Protein AF-A8XU77-F1 (afdb_monomer)

Organism: Caenorhabditis briggsae (NCBI:txid6238)

pLDDT: mean 86.79, std 12.97, range [40.16, 97.75]

Structure (mmCIF, N/CA/C/O backbone):
data_AF-A8XU77-F1
#
_entry.id   AF-A8XU77-F1
#
loop_
_atom_site.group_PDB
_atom_site.id
_atom_site.type_symbol
_atom_site.label_atom_id
_atom_site.label_alt_id
_atom_site.label_comp_id
_atom_site.label_asym_id
_atom_site.label_entity_id
_atom_site.label_seq_id
_atom_site.pdbx_PDB_ins_code
_atom_site.Cartn_x
_atom_site.Cartn_y
_atom_site.Cartn_z
_atom_site.occupancy
_atom_site.B_iso_or_equiv
_atom_site.auth_seq_id
_atom_site.auth_comp_id
_atom_site.auth_asym_id
_atom_site.auth_atom_id
_atom_site.pdbx_PDB_model_num
ATOM 1 N N . MET A 1 1 ? 21.350 -11.227 -41.886 1.00 40.16 1 MET A N 1
ATOM 2 C CA . MET A 1 1 ? 21.203 -11.474 -40.436 1.00 40.16 1 MET A CA 1
ATOM 3 C C . MET A 1 1 ? 21.716 -10.245 -39.719 1.00 40.16 1 MET A C 1
ATOM 5 O O . MET A 1 1 ? 22.877 -9.911 -39.901 1.00 40.16 1 MET A O 1
ATOM 9 N N . VAL A 1 2 ? 20.850 -9.520 -39.012 1.00 45.78 2 VAL A N 1
ATOM 10 C CA . VAL A 1 2 ? 21.276 -8.387 -38.182 1.00 45.78 2 VAL A CA 1
ATOM 11 C C . VAL A 1 2 ? 21.793 -8.976 -36.875 1.00 45.78 2 VAL A C 1
ATOM 13 O O . VAL A 1 2 ? 21.021 -9.565 -36.123 1.00 45.78 2 VAL A O 1
ATOM 16 N N . SER A 1 3 ? 23.098 -8.880 -36.642 1.00 54.22 3 SER A N 1
ATOM 17 C CA . SER A 1 3 ? 23.707 -9.269 -35.372 1.00 54.22 3 SER A CA 1
ATOM 18 C C . SER A 1 3 ? 23.284 -8.258 -34.310 1.00 54.22 3 SER A C 1
ATOM 20 O O . SER A 1 3 ? 23.737 -7.115 -34.318 1.00 54.22 3 SER A O 1
ATOM 22 N N . ILE A 1 4 ? 22.367 -8.661 -33.434 1.00 60.72 4 ILE A N 1
ATOM 23 C CA . ILE A 1 4 ? 21.954 -7.858 -32.283 1.00 60.72 4 ILE A CA 1
ATOM 24 C C . ILE A 1 4 ? 23.121 -7.878 -31.281 1.00 60.72 4 ILE A C 1
ATOM 26 O O . ILE A 1 4 ? 23.632 -8.961 -30.985 1.00 60.72 4 ILE A O 1
ATOM 30 N N . PRO A 1 5 ? 23.587 -6.725 -30.774 1.00 60.44 5 PRO A N 1
ATOM 31 C CA . PRO A 1 5 ? 24.683 -6.693 -29.814 1.00 60.44 5 PRO A CA 1
ATOM 32 C C . PRO A 1 5 ? 24.249 -7.376 -28.507 1.00 60.44 5 PRO A C 1
ATOM 34 O O . PRO A 1 5 ? 23.397 -6.856 -27.786 1.00 60.44 5 PRO A O 1
ATOM 37 N N . SER A 1 6 ? 24.851 -8.533 -28.203 1.00 66.25 6 SER A N 1
ATOM 38 C CA . SER A 1 6 ? 24.484 -9.403 -27.069 1.00 66.25 6 SER A CA 1
ATOM 39 C C . SER A 1 6 ? 24.465 -8.668 -25.727 1.00 66.25 6 SER A C 1
ATOM 41 O O . SER A 1 6 ? 23.566 -8.863 -24.915 1.00 66.25 6 SER A O 1
ATOM 43 N N . HIS A 1 7 ? 25.403 -7.739 -25.540 1.00 64.44 7 HIS A N 1
ATOM 44 C CA . HIS A 1 7 ? 25.571 -6.992 -24.297 1.00 64.44 7 HIS A CA 1
ATOM 45 C C . HIS A 1 7 ? 24.411 -6.020 -24.001 1.00 64.44 7 HIS A C 1
ATOM 47 O O . HIS A 1 7 ? 24.098 -5.759 -22.839 1.00 64.44 7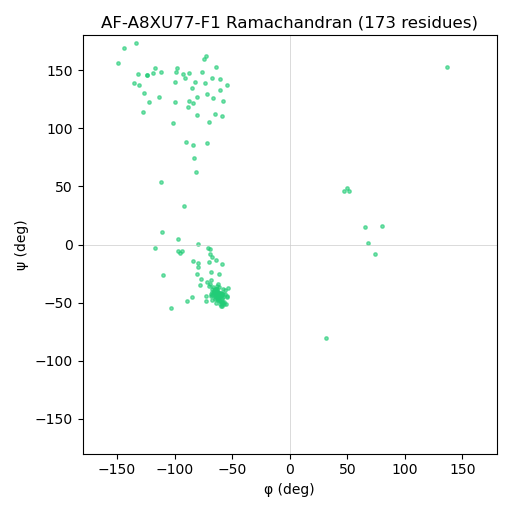 HIS A O 1
ATOM 53 N N . GLY A 1 8 ? 23.755 -5.482 -25.038 1.00 73.25 8 GLY A N 1
ATOM 54 C CA . GLY A 1 8 ? 22.580 -4.617 -24.878 1.00 73.25 8 GLY A CA 1
ATOM 55 C C . GLY A 1 8 ? 21.313 -5.416 -24.570 1.00 73.25 8 GLY A C 1
ATOM 56 O O . GLY A 1 8 ? 20.469 -4.978 -23.790 1.00 73.25 8 GLY A O 1
ATOM 57 N N . THR A 1 9 ? 21.202 -6.617 -25.142 1.00 78.50 9 THR A N 1
ATOM 58 C CA . THR A 1 9 ? 20.085 -7.535 -24.893 1.00 78.50 9 THR A CA 1
ATOM 59 C C . THR A 1 9 ? 20.112 -8.071 -23.464 1.00 78.50 9 THR A C 1
ATOM 61 O O . THR A 1 9 ? 19.079 -8.070 -22.804 1.00 78.50 9 THR A O 1
ATOM 64 N N . GLU A 1 10 ? 21.279 -8.468 -22.953 1.00 80.81 10 GLU A N 1
ATOM 65 C CA . GLU A 1 10 ? 21.426 -8.950 -21.573 1.00 80.81 10 GLU A CA 1
ATOM 66 C C . GLU A 1 10 ? 21.077 -7.873 -20.539 1.00 80.81 10 GLU A C 1
ATOM 68 O O . GLU A 1 10 ? 20.345 -8.145 -19.586 1.00 80.81 10 GLU A O 1
ATOM 73 N N . ALA A 1 11 ? 21.525 -6.631 -20.758 1.00 79.38 11 ALA A N 1
ATOM 74 C CA . ALA A 1 11 ? 21.178 -5.504 -19.894 1.00 79.38 11 ALA A CA 1
ATOM 75 C C . ALA A 1 11 ? 19.663 -5.242 -19.880 1.00 79.38 11 ALA A C 1
ATOM 77 O O . ALA A 1 11 ? 19.073 -5.087 -18.811 1.00 79.38 11 ALA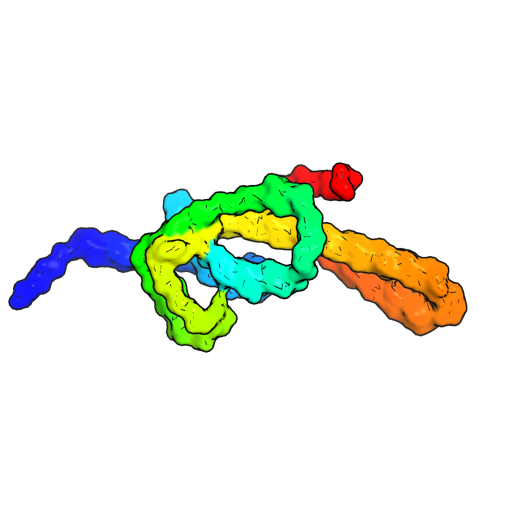 A O 1
ATOM 78 N N . LEU A 1 12 ? 19.017 -5.266 -21.051 1.00 77.81 12 LEU A N 1
ATOM 79 C CA . LEU A 1 12 ? 17.570 -5.090 -21.162 1.00 77.81 12 LEU A CA 1
ATOM 80 C C . LEU A 1 12 ? 16.794 -6.233 -20.493 1.00 77.81 12 LEU A C 1
ATOM 82 O O . LEU A 1 12 ? 15.844 -5.968 -19.762 1.00 77.81 12 LEU A O 1
ATOM 86 N N . ILE A 1 13 ? 17.198 -7.490 -20.705 1.00 82.06 13 ILE A N 1
ATOM 87 C CA . ILE A 1 13 ? 16.575 -8.659 -20.061 1.00 82.06 13 ILE A CA 1
ATOM 88 C C . ILE A 1 13 ? 16.697 -8.551 -18.542 1.00 82.06 13 ILE A C 1
ATOM 90 O O . ILE A 1 13 ? 15.718 -8.793 -17.835 1.00 82.06 13 ILE A O 1
ATOM 94 N N . SER A 1 14 ? 17.869 -8.152 -18.045 1.00 83.00 14 SER A N 1
ATOM 95 C CA . SER A 1 14 ? 18.099 -7.923 -16.620 1.00 83.00 14 SER A CA 1
ATOM 96 C C . SER A 1 14 ? 17.143 -6.862 -16.069 1.00 83.00 14 SER A C 1
ATOM 98 O O . SER A 1 14 ? 16.436 -7.125 -15.100 1.00 83.00 14 SER A O 1
ATOM 100 N N . THR A 1 15 ? 17.012 -5.707 -16.734 1.00 79.69 15 THR A N 1
ATOM 101 C CA . THR A 1 15 ? 16.070 -4.652 -16.322 1.00 79.69 15 THR A CA 1
ATOM 102 C C . THR A 1 15 ? 14.610 -5.110 -16.363 1.00 79.69 15 THR A C 1
ATOM 104 O O . THR A 1 15 ? 13.868 -4.868 -15.415 1.00 79.69 15 THR A O 1
ATOM 107 N N . LEU A 1 16 ? 14.184 -5.800 -17.425 1.00 85.31 16 LEU A N 1
ATOM 108 C CA . LEU A 1 16 ? 12.806 -6.288 -17.560 1.00 85.31 16 LEU A CA 1
ATOM 109 C C . LEU A 1 16 ? 12.464 -7.397 -16.555 1.00 85.31 16 LEU A C 1
ATOM 111 O O . LEU A 1 16 ? 11.295 -7.579 -16.223 1.00 85.31 16 LEU A O 1
ATOM 115 N N . SER A 1 17 ? 13.471 -8.115 -16.057 1.00 85.50 17 SER A N 1
ATOM 116 C CA . SER A 1 17 ? 13.315 -9.181 -15.059 1.00 85.50 17 SER A CA 1
ATOM 117 C C . SER A 1 17 ? 13.538 -8.695 -13.622 1.00 85.50 17 SER A C 1
ATOM 119 O O . SER A 1 17 ? 13.299 -9.448 -12.682 1.00 85.50 17 SER A O 1
ATOM 121 N N . ALA A 1 18 ? 13.983 -7.449 -13.429 1.00 91.38 18 ALA A N 1
ATOM 122 C CA . ALA A 1 18 ? 14.275 -6.862 -12.124 1.00 91.38 18 ALA A CA 1
ATOM 123 C C . ALA A 1 18 ? 13.002 -6.352 -11.431 1.00 91.38 18 ALA A C 1
ATOM 125 O O . ALA A 1 18 ? 12.847 -5.158 -11.163 1.00 91.38 18 ALA A O 1
ATOM 126 N N . TRP A 1 19 ? 12.075 -7.259 -11.139 1.00 94.94 19 TRP A N 1
ATOM 127 C CA . TRP A 1 19 ? 10.850 -6.953 -10.410 1.00 94.94 19 TRP A CA 1
ATOM 128 C C . TRP A 1 19 ? 10.375 -8.148 -9.582 1.00 94.94 19 TRP A C 1
ATOM 130 O O . TRP A 1 19 ? 10.690 -9.299 -9.883 1.00 94.94 19 TRP A O 1
ATOM 140 N N . ASP A 1 20 ? 9.604 -7.873 -8.536 1.00 95.94 20 ASP A N 1
ATOM 141 C CA . ASP A 1 20 ? 8.956 -8.884 -7.709 1.00 95.94 20 ASP A CA 1
ATOM 142 C C . ASP A 1 20 ? 7.572 -8.435 -7.220 1.00 95.94 20 ASP A C 1
ATOM 144 O O . ASP A 1 20 ? 7.152 -7.287 -7.385 1.00 95.94 20 ASP A O 1
ATOM 148 N N . TRP A 1 21 ? 6.819 -9.380 -6.658 1.00 96.62 21 TRP A N 1
ATOM 149 C CA . TRP A 1 21 ? 5.544 -9.089 -6.013 1.00 96.62 21 TRP A CA 1
ATOM 150 C C . TRP A 1 21 ? 5.765 -8.659 -4.573 1.00 96.62 21 TRP A C 1
ATOM 152 O O . TRP A 1 21 ? 6.470 -9.323 -3.813 1.00 96.62 21 TRP A O 1
ATOM 162 N N . VAL A 1 22 ? 5.077 -7.596 -4.176 1.00 95.94 22 VAL A N 1
ATOM 163 C CA . VAL A 1 22 ? 5.069 -7.108 -2.800 1.00 95.94 22 VAL A CA 1
ATOM 164 C C . VAL A 1 22 ? 3.643 -7.032 -2.288 1.00 95.94 22 VAL A C 1
ATOM 166 O O . VAL A 1 22 ? 2.717 -6.736 -3.042 1.00 95.94 22 VAL A O 1
ATOM 169 N N . THR A 1 23 ? 3.462 -7.305 -1.000 1.00 95.62 23 THR A N 1
ATOM 170 C CA . THR A 1 23 ? 2.144 -7.295 -0.362 1.00 95.62 23 THR A CA 1
ATOM 171 C C . THR A 1 23 ? 2.073 -6.166 0.657 1.00 95.62 23 THR A C 1
ATOM 173 O O . THR A 1 23 ? 2.915 -6.077 1.549 1.00 95.62 23 THR A O 1
ATOM 176 N N . ILE A 1 24 ? 1.054 -5.316 0.536 1.00 94.38 24 ILE A N 1
ATOM 177 C CA . ILE A 1 24 ? 0.740 -4.246 1.489 1.00 94.38 24 ILE A CA 1
ATOM 178 C C . ILE A 1 24 ? -0.726 -4.404 1.878 1.00 94.38 24 ILE A C 1
ATOM 180 O O . ILE A 1 24 ? -1.606 -4.267 1.036 1.00 94.38 24 ILE A O 1
ATOM 184 N N . ASP A 1 25 ? -0.988 -4.736 3.140 1.00 92.50 25 ASP A N 1
ATOM 185 C CA . ASP A 1 25 ? -2.345 -4.957 3.661 1.00 92.50 25 ASP A CA 1
ATOM 186 C C . ASP A 1 25 ? -3.203 -5.912 2.810 1.00 92.50 25 ASP A C 1
ATOM 188 O O . ASP A 1 25 ? -4.320 -5.601 2.396 1.00 92.50 25 ASP A O 1
ATOM 192 N N . GLY A 1 26 ? -2.623 -7.063 2.459 1.00 92.25 26 GLY A N 1
ATOM 193 C CA . GLY A 1 26 ? -3.263 -8.074 1.611 1.00 92.25 26 GLY A CA 1
ATOM 194 C C . GLY A 1 26 ? -3.355 -7.711 0.123 1.00 92.25 26 GLY A C 1
ATOM 195 O O . GLY A 1 26 ? -3.687 -8.573 -0.687 1.00 92.25 26 GLY A O 1
ATOM 196 N N . LEU A 1 27 ? -3.024 -6.477 -0.272 1.00 93.62 27 LEU A N 1
ATOM 197 C CA . LEU A 1 27 ? -2.941 -6.082 -1.675 1.00 93.62 27 LEU A CA 1
ATOM 198 C C . LEU A 1 27 ? -1.574 -6.453 -2.247 1.00 93.62 27 LEU A C 1
ATOM 200 O O . LEU A 1 27 ? -0.547 -5.957 -1.786 1.00 93.62 27 LEU A O 1
ATOM 204 N N . GLN A 1 28 ? -1.580 -7.262 -3.301 1.00 95.50 28 GLN A N 1
ATOM 205 C CA . GLN A 1 28 ? -0.382 -7.586 -4.063 1.00 95.50 28 GLN A CA 1
ATOM 206 C C . GLN A 1 28 ? -0.147 -6.546 -5.170 1.00 95.50 28 GLN A C 1
ATOM 208 O O . GLN A 1 28 ? -1.016 -6.324 -6.020 1.00 95.50 28 GLN A O 1
ATOM 213 N N . LEU A 1 29 ? 1.030 -5.921 -5.168 1.00 96.88 29 LEU A N 1
ATOM 214 C CA . LEU A 1 29 ? 1.476 -4.947 -6.162 1.00 96.88 29 LEU A CA 1
ATOM 215 C C . LEU A 1 29 ? 2.802 -5.396 -6.791 1.00 96.88 29 LEU A C 1
ATOM 217 O O . LEU A 1 29 ? 3.627 -5.995 -6.101 1.00 96.88 29 LEU A O 1
ATOM 221 N N . PRO A 1 30 ? 3.031 -5.118 -8.084 1.00 97.06 30 PRO A N 1
ATOM 222 C CA . PRO A 1 30 ? 4.344 -5.293 -8.679 1.00 97.06 30 PRO A CA 1
ATOM 223 C C . PRO A 1 30 ? 5.281 -4.181 -8.204 1.00 97.06 30 PRO A C 1
ATOM 225 O O . PRO A 1 30 ? 4.884 -3.015 -8.140 1.00 97.06 30 PRO A O 1
ATOM 228 N N . ALA A 1 31 ? 6.525 -4.541 -7.901 1.00 97.44 31 ALA A N 1
ATOM 229 C CA . ALA A 1 31 ? 7.584 -3.602 -7.576 1.00 97.44 31 ALA A CA 1
ATOM 230 C C . ALA A 1 31 ? 8.808 -3.849 -8.458 1.00 97.44 31 ALA A C 1
ATOM 232 O O . ALA A 1 31 ? 9.281 -4.975 -8.572 1.00 97.44 31 ALA A O 1
ATOM 233 N N . VAL A 1 32 ? 9.340 -2.791 -9.063 1.00 96.62 32 VAL A N 1
ATOM 234 C CA . VAL A 1 32 ? 10.610 -2.840 -9.800 1.00 96.62 32 VAL A CA 1
ATOM 235 C C . VAL A 1 32 ? 11.770 -2.580 -8.844 1.00 96.62 32 VAL A C 1
ATOM 237 O O . VAL A 1 32 ? 11.633 -1.838 -7.869 1.00 96.62 32 VAL A O 1
ATOM 240 N N . SER A 1 33 ? 12.918 -3.195 -9.109 1.00 93.94 33 SER A N 1
ATOM 241 C CA . SER A 1 33 ? 14.121 -3.048 -8.290 1.00 93.94 33 SER A CA 1
ATOM 242 C C . SER A 1 33 ? 15.100 -2.057 -8.922 1.00 93.94 33 SER A C 1
ATOM 244 O O . SER A 1 33 ? 15.572 -2.272 -10.036 1.00 93.94 33 SER A O 1
ATOM 246 N N . ARG A 1 34 ? 15.466 -0.998 -8.190 1.00 91.44 34 ARG A N 1
ATOM 247 C CA . ARG A 1 34 ? 16.545 -0.058 -8.545 1.00 91.44 34 ARG A CA 1
ATOM 248 C C . ARG A 1 34 ? 17.576 -0.036 -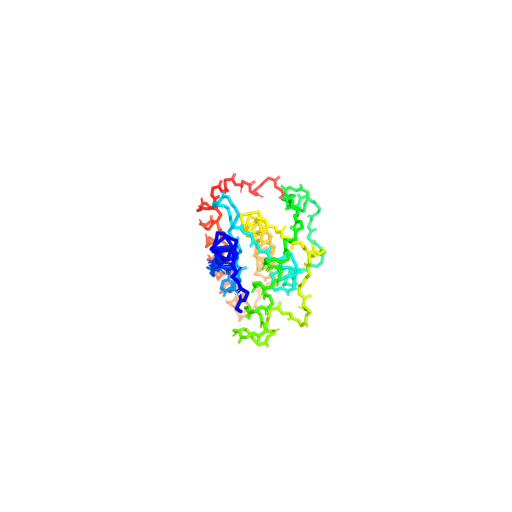7.428 1.00 91.44 34 ARG A C 1
ATOM 250 O O . ARG A 1 34 ? 17.226 0.283 -6.300 1.00 91.44 34 ARG A O 1
ATOM 257 N N . ASN A 1 35 ? 18.841 -0.330 -7.728 1.00 86.88 35 ASN A N 1
ATOM 258 C CA . ASN A 1 35 ? 19.940 -0.252 -6.751 1.00 86.88 35 ASN A CA 1
ATOM 259 C C . ASN A 1 35 ? 19.613 -0.930 -5.402 1.00 86.88 35 ASN A C 1
ATOM 261 O O . ASN A 1 35 ? 19.852 -0.354 -4.348 1.00 86.88 35 ASN A O 1
ATOM 265 N N . GLN A 1 36 ? 19.044 -2.142 -5.445 1.00 85.88 36 GLN A N 1
ATOM 266 C CA . GLN A 1 36 ? 18.598 -2.924 -4.273 1.00 85.88 36 GLN A CA 1
ATOM 267 C C . GLN A 1 36 ? 17.399 -2.349 -3.496 1.00 85.88 36 GLN A C 1
ATOM 269 O O . GLN A 1 36 ? 16.949 -2.955 -2.526 1.00 85.88 36 GLN A O 1
ATOM 274 N N . GLU A 1 37 ? 16.827 -1.231 -3.934 1.00 92.50 37 GLU A N 1
ATOM 275 C CA . GLU A 1 37 ? 15.575 -0.692 -3.414 1.00 92.50 37 GLU A CA 1
ATOM 276 C C . GLU A 1 37 ? 14.397 -1.070 -4.317 1.00 92.50 37 GLU A C 1
ATOM 278 O O . GLU A 1 37 ? 14.528 -1.182 -5.537 1.00 92.50 37 GLU A O 1
ATOM 283 N N . ARG A 1 38 ? 13.218 -1.238 -3.715 1.00 95.69 38 ARG A N 1
ATOM 284 C CA . ARG A 1 38 ? 11.980 -1.563 -4.431 1.00 95.69 38 ARG A CA 1
ATOM 285 C C . ARG A 1 38 ? 11.123 -0.328 -4.644 1.00 95.69 38 ARG A C 1
ATOM 287 O O . ARG A 1 38 ? 10.956 0.482 -3.730 1.00 95.69 38 ARG A O 1
ATOM 294 N N . TYR A 1 39 ? 10.524 -0.240 -5.821 1.00 97.31 39 TYR A N 1
ATOM 295 C CA . TYR A 1 39 ? 9.709 0.884 -6.253 1.00 97.31 39 TYR A CA 1
ATOM 296 C C . TYR A 1 39 ? 8.385 0.406 -6.831 1.00 97.31 39 TYR A C 1
ATOM 298 O O . TYR A 1 39 ? 8.345 -0.538 -7.614 1.00 97.31 39 TYR A O 1
ATOM 306 N N . VAL A 1 40 ? 7.305 1.092 -6.477 1.00 97.25 40 VAL A N 1
ATOM 307 C CA . VAL A 1 40 ? 5.951 0.816 -6.970 1.00 97.25 40 VAL A CA 1
ATOM 308 C C . VAL A 1 40 ? 5.429 2.010 -7.760 1.00 97.25 40 VAL A C 1
ATOM 310 O O . VAL A 1 40 ? 5.824 3.151 -7.513 1.00 97.25 40 VAL A O 1
ATOM 313 N N . ALA A 1 41 ? 4.534 1.757 -8.713 1.00 96.75 41 ALA A N 1
ATOM 314 C CA . ALA A 1 41 ? 3.906 2.811 -9.503 1.00 96.75 41 ALA A CA 1
ATOM 315 C C . ALA A 1 41 ? 2.995 3.690 -8.633 1.00 96.75 41 ALA A C 1
ATOM 317 O O . ALA A 1 41 ? 2.066 3.186 -7.994 1.00 96.75 41 ALA A O 1
ATOM 318 N N . VAL A 1 42 ? 3.220 5.009 -8.657 1.00 94.81 42 VAL A N 1
ATOM 319 C CA . VAL A 1 42 ? 2.440 6.001 -7.892 1.00 94.81 42 VAL A CA 1
ATOM 320 C C . VAL A 1 42 ? 0.950 5.864 -8.192 1.00 94.81 42 VAL A C 1
ATOM 322 O O . VAL A 1 42 ? 0.134 5.814 -7.272 1.00 94.81 42 VAL A O 1
ATOM 325 N N . HIS A 1 43 ? 0.594 5.705 -9.467 1.00 92.62 43 HIS A N 1
ATOM 326 C CA . HIS A 1 43 ? -0.795 5.550 -9.890 1.00 92.62 43 HIS A CA 1
ATOM 327 C C . HIS A 1 43 ? -1.476 4.317 -9.267 1.00 92.62 43 HIS A C 1
ATOM 329 O O . HIS A 1 43 ? -2.601 4.412 -8.780 1.00 92.62 43 HIS A O 1
ATOM 335 N N . MET A 1 44 ? -0.789 3.166 -9.197 1.00 94.50 44 MET A N 1
ATOM 336 C CA . MET A 1 44 ? -1.340 1.962 -8.555 1.00 94.50 44 MET A CA 1
ATOM 337 C C . MET A 1 44 ? -1.535 2.168 -7.053 1.00 94.50 44 MET A C 1
ATOM 339 O O . MET A 1 44 ? -2.553 1.753 -6.500 1.00 94.50 44 MET A O 1
ATOM 343 N N . VAL A 1 45 ? -0.582 2.831 -6.392 1.00 92.69 45 VAL A N 1
ATOM 344 C CA . VAL A 1 45 ? -0.680 3.161 -4.964 1.00 92.69 45 VAL A CA 1
ATOM 345 C C . VAL A 1 45 ? -1.892 4.054 -4.712 1.00 92.69 45 VAL A C 1
ATOM 347 O O . VAL A 1 45 ? -2.714 3.745 -3.851 1.00 92.69 45 VAL A O 1
ATOM 350 N N . GLN A 1 46 ? -2.060 5.113 -5.502 1.00 89.44 46 GLN A N 1
ATOM 351 C CA . GLN A 1 46 ? -3.207 6.014 -5.398 1.00 89.44 46 GLN A CA 1
ATOM 352 C C . GLN A 1 46 ? -4.533 5.271 -5.606 1.00 89.44 46 GLN A C 1
ATOM 354 O O . GLN A 1 46 ? -5.426 5.354 -4.764 1.00 89.44 46 GLN A O 1
ATOM 359 N N . LEU A 1 47 ? -4.644 4.489 -6.683 1.00 91.25 47 LEU A N 1
ATOM 360 C CA . LEU A 1 47 ? -5.883 3.797 -7.039 1.00 91.25 47 LEU A CA 1
ATOM 361 C C . LEU A 1 47 ? -6.251 2.647 -6.101 1.00 91.25 47 LEU A C 1
ATOM 363 O O . LEU A 1 47 ? -7.439 2.403 -5.890 1.00 91.25 47 LEU A O 1
ATOM 367 N N . LYS A 1 48 ? -5.273 1.895 -5.586 1.00 91.94 48 LYS A N 1
ATOM 368 C CA . LYS A 1 48 ? -5.529 0.622 -4.887 1.00 91.94 48 LYS A CA 1
ATOM 369 C C . LYS A 1 48 ? -5.273 0.658 -3.390 1.00 91.94 48 LYS A C 1
ATOM 371 O O . LYS A 1 48 ? -5.881 -0.130 -2.664 1.00 91.94 48 LYS A O 1
ATOM 376 N N . LEU A 1 49 ? -4.395 1.541 -2.922 1.00 89.44 49 LEU A N 1
ATOM 377 C CA . LEU A 1 49 ? -4.122 1.708 -1.495 1.00 89.44 49 LEU A CA 1
ATOM 378 C C . LEU A 1 49 ? -4.797 2.957 -0.953 1.00 89.44 49 LEU A C 1
ATOM 380 O O . LEU A 1 49 ? -5.552 2.860 0.011 1.00 89.44 49 LEU A O 1
ATOM 384 N N . LEU A 1 50 ? -4.539 4.112 -1.568 1.00 84.19 50 LEU A N 1
ATOM 385 C CA . LEU A 1 50 ? -4.921 5.390 -0.970 1.00 84.19 50 LEU A CA 1
ATOM 386 C C . LEU A 1 50 ? -6.390 5.745 -1.186 1.00 84.19 50 LEU A C 1
ATOM 388 O O . LEU A 1 50 ? -6.967 6.420 -0.343 1.00 84.19 50 LEU A O 1
ATOM 392 N N . SER A 1 51 ? -7.019 5.218 -2.238 1.00 84.31 51 SER A N 1
ATOM 393 C CA . SER A 1 51 ? -8.460 5.357 -2.493 1.00 84.31 51 SER A CA 1
ATOM 394 C C . SER A 1 51 ? -9.357 4.816 -1.372 1.00 84.31 51 SER A C 1
ATOM 396 O O . SER A 1 51 ? -10.540 5.142 -1.326 1.00 84.31 51 SER A O 1
ATOM 398 N N . LYS A 1 52 ? -8.810 3.988 -0.471 1.00 80.69 52 LYS A N 1
ATOM 399 C CA . LYS A 1 52 ? -9.523 3.431 0.688 1.00 80.69 52 LYS A CA 1
ATOM 400 C C . LYS A 1 52 ? -9.628 4.413 1.853 1.00 80.69 52 LYS A C 1
ATOM 402 O O . LYS A 1 52 ? -10.432 4.189 2.754 1.00 80.69 52 LYS A O 1
ATOM 407 N N . PHE A 1 53 ? -8.785 5.442 1.880 1.00 76.94 53 PHE A N 1
ATOM 408 C CA . PHE A 1 53 ? -8.774 6.418 2.959 1.00 76.94 53 PHE A CA 1
ATOM 409 C C . PHE A 1 53 ? -9.667 7.607 2.614 1.00 76.94 53 PHE A C 1
ATOM 411 O O . PHE A 1 53 ? -9.770 7.984 1.444 1.00 76.94 53 PHE A O 1
ATOM 418 N N . PRO A 1 54 ? -10.319 8.207 3.619 1.00 71.44 54 PRO A N 1
ATOM 419 C CA . PRO A 1 54 ? -11.097 9.410 3.401 1.00 71.44 54 PRO A CA 1
ATOM 420 C C . PRO A 1 54 ? -10.184 10.561 2.951 1.00 71.44 54 PRO A C 1
ATOM 422 O O . PRO A 1 54 ? -8.991 10.597 3.256 1.00 71.44 54 PRO A O 1
ATOM 425 N N . SER A 1 55 ? -10.749 11.507 2.201 1.00 68.50 55 SER A N 1
ATOM 426 C CA . SER A 1 55 ? -10.017 12.633 1.604 1.00 68.50 55 SER A CA 1
ATOM 427 C C . SER A 1 55 ? -9.397 13.584 2.640 1.00 68.50 55 SER A C 1
ATOM 429 O O . SER A 1 55 ? -8.584 14.431 2.279 1.00 68.50 55 SER A O 1
ATOM 431 N N . ASP A 1 56 ? -9.794 13.471 3.910 1.00 68.94 56 ASP A N 1
ATOM 432 C CA . ASP A 1 56 ? -9.437 14.337 5.037 1.00 68.94 56 ASP A CA 1
ATOM 433 C C . ASP A 1 56 ? -8.198 13.848 5.813 1.00 68.94 56 ASP A C 1
ATOM 435 O O . ASP A 1 56 ? -8.112 14.043 7.026 1.00 68.94 56 ASP A O 1
ATOM 439 N N . ILE A 1 57 ? -7.215 13.227 5.143 1.00 69.62 57 ILE A N 1
ATOM 440 C CA . ILE A 1 57 ? -5.957 12.839 5.804 1.00 69.62 57 ILE A CA 1
ATOM 441 C C . ILE A 1 57 ? -5.299 14.100 6.399 1.00 69.62 57 ILE A C 1
ATOM 443 O O . ILE A 1 57 ? -5.016 15.037 5.643 1.00 69.62 57 ILE A O 1
ATOM 447 N N . PRO A 1 58 ? -5.009 14.138 7.717 1.00 73.31 58 PRO A N 1
ATOM 448 C CA . PRO A 1 58 ? -4.415 15.308 8.352 1.00 73.31 58 PRO A CA 1
ATOM 449 C C . PRO A 1 58 ? -3.121 15.743 7.667 1.00 73.31 58 PRO A C 1
ATOM 451 O O . PRO A 1 58 ? -2.265 14.918 7.321 1.00 73.31 58 PRO A O 1
ATOM 454 N N . SER A 1 59 ? -2.971 17.055 7.487 1.00 71.12 59 SER A N 1
ATOM 455 C CA . SER A 1 59 ? -1.836 17.641 6.767 1.00 71.12 59 SER A CA 1
ATOM 456 C C . SER A 1 59 ? -0.492 17.332 7.435 1.00 71.12 59 SER A C 1
ATOM 458 O O . SER A 1 59 ? 0.549 17.272 6.789 1.00 71.12 59 SER A O 1
ATOM 460 N N . GLU A 1 60 ? -0.520 17.077 8.738 1.00 70.88 60 GLU A N 1
ATOM 461 C CA . GLU A 1 60 ? 0.604 16.682 9.570 1.00 70.88 60 GLU A CA 1
ATOM 462 C C . GLU A 1 60 ? 1.140 15.311 9.150 1.00 70.88 60 GLU A C 1
ATOM 464 O O . GLU A 1 60 ? 2.352 15.114 9.114 1.00 70.88 60 GLU A O 1
ATOM 469 N N . ILE A 1 61 ? 0.259 14.375 8.777 1.00 70.88 61 ILE A N 1
ATOM 470 C CA . ILE A 1 61 ? 0.657 13.051 8.289 1.00 70.88 61 ILE A CA 1
ATOM 471 C C . ILE A 1 61 ? 1.231 13.168 6.880 1.00 70.88 61 ILE A C 1
ATOM 473 O O . ILE A 1 61 ? 2.323 12.664 6.624 1.00 70.88 61 ILE A O 1
ATOM 477 N N . THR A 1 62 ? 0.550 13.869 5.974 1.00 71.62 62 THR A N 1
ATOM 478 C CA . THR A 1 62 ? 1.037 14.015 4.592 1.00 71.62 62 THR A CA 1
ATOM 479 C C . THR A 1 62 ? 2.376 14.753 4.523 1.00 71.62 62 THR A C 1
ATOM 481 O O . THR A 1 62 ? 3.238 14.363 3.742 1.00 71.62 62 THR A O 1
ATOM 484 N N . ARG A 1 63 ? 2.608 15.748 5.391 1.00 70.69 63 ARG A N 1
ATOM 485 C CA . ARG A 1 63 ? 3.902 16.448 5.511 1.00 70.69 63 ARG A CA 1
ATOM 486 C C . ARG A 1 63 ? 5.004 15.606 6.147 1.00 70.69 63 ARG A C 1
ATOM 488 O O . ARG A 1 63 ? 6.174 15.806 5.840 1.00 70.69 63 ARG A O 1
ATOM 495 N N . LYS A 1 64 ? 4.658 14.710 7.073 1.00 72.12 64 LYS A N 1
ATOM 496 C CA . LYS A 1 64 ? 5.635 13.890 7.803 1.00 72.12 64 LYS A CA 1
ATOM 497 C C . LYS A 1 64 ? 6.171 12.729 6.971 1.00 72.12 64 LYS A C 1
ATOM 499 O O . LYS A 1 64 ? 7.312 12.324 7.162 1.00 72.12 64 LYS A O 1
ATOM 504 N N . PHE A 1 65 ? 5.364 12.214 6.050 1.00 72.31 65 PHE A N 1
ATOM 505 C CA . PHE A 1 65 ? 5.713 11.089 5.184 1.00 72.31 65 PHE A CA 1
ATOM 506 C C . PHE A 1 65 ? 5.864 11.542 3.731 1.00 72.31 65 PHE A C 1
ATOM 508 O O . PHE A 1 65 ? 5.220 11.003 2.831 1.00 72.31 65 PHE A O 1
ATOM 515 N N . THR A 1 66 ? 6.702 12.556 3.505 1.00 69.50 66 THR A N 1
ATOM 516 C CA . THR A 1 66 ? 7.010 13.035 2.156 1.00 69.50 66 THR A CA 1
ATOM 517 C C . THR A 1 66 ? 7.600 11.899 1.327 1.00 69.50 66 THR A C 1
ATOM 519 O O . THR A 1 66 ? 8.719 11.449 1.563 1.00 69.50 66 THR A O 1
ATOM 522 N N . MET A 1 67 ? 6.824 11.446 0.349 1.00 83.81 67 MET A N 1
ATOM 523 C CA . MET A 1 67 ? 7.223 10.448 -0.631 1.00 83.81 67 MET A CA 1
ATOM 524 C C . MET A 1 67 ? 7.886 11.153 -1.811 1.00 83.81 67 MET A C 1
ATOM 526 O O . MET A 1 67 ? 7.248 11.954 -2.493 1.00 83.81 67 MET A O 1
ATOM 530 N N . ASN A 1 68 ? 9.157 10.848 -2.065 1.00 88.00 68 ASN A N 1
ATOM 531 C CA . ASN A 1 68 ? 9.824 11.319 -3.274 1.00 88.00 68 ASN A CA 1
ATOM 532 C C . ASN A 1 68 ? 9.436 10.416 -4.443 1.00 88.00 68 ASN A C 1
ATOM 534 O O . ASN A 1 68 ? 9.582 9.191 -4.364 1.00 88.00 68 ASN A O 1
ATOM 538 N N . SER A 1 69 ? 8.952 11.027 -5.520 1.00 93.25 69 SER A N 1
ATOM 539 C CA . SER A 1 69 ? 8.643 10.324 -6.754 1.00 93.25 69 SER A CA 1
ATOM 540 C C . SER A 1 69 ? 9.781 10.443 -7.771 1.00 93.25 69 SER A C 1
ATOM 542 O O . SER A 1 69 ? 10.572 11.388 -7.762 1.00 93.25 69 SER A O 1
ATOM 544 N N . PHE A 1 70 ? 9.890 9.443 -8.640 1.00 95.44 70 PHE A N 1
ATOM 545 C CA . PHE A 1 70 ? 10.921 9.337 -9.666 1.00 95.44 70 PHE A CA 1
ATOM 546 C C . PHE A 1 70 ? 10.283 8.917 -10.981 1.00 95.44 70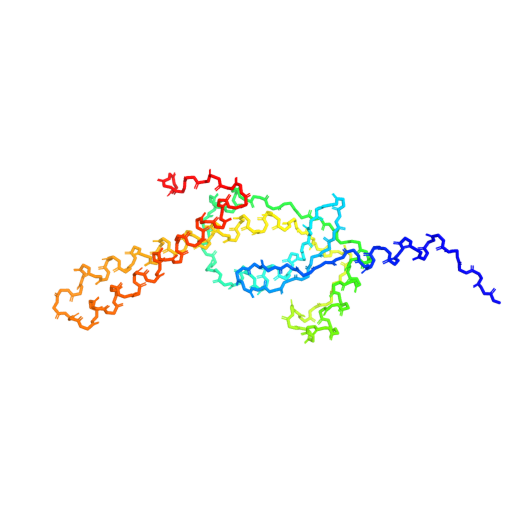 PHE A C 1
ATOM 548 O O . PHE A 1 70 ? 9.455 8.011 -10.991 1.00 95.44 70 PHE A O 1
ATOM 555 N N . LYS A 1 71 ? 10.708 9.500 -12.102 1.00 96.94 71 LYS A N 1
ATOM 556 C CA . LYS A 1 71 ? 10.213 9.077 -13.417 1.00 96.94 71 LYS A CA 1
ATOM 557 C C . LYS A 1 71 ? 10.537 7.611 -13.703 1.00 96.94 71 LYS A C 1
ATOM 559 O O . LYS A 1 71 ? 11.610 7.113 -13.333 1.00 96.94 71 LYS A O 1
ATOM 564 N N . MET A 1 72 ? 9.597 6.926 -14.347 1.00 95.94 72 MET A N 1
ATOM 565 C CA . MET A 1 72 ? 9.801 5.591 -14.897 1.00 95.94 72 MET A CA 1
ATOM 566 C C . MET A 1 72 ? 10.795 5.649 -16.056 1.00 95.94 72 MET A C 1
ATOM 568 O O . MET A 1 72 ? 10.795 6.569 -16.870 1.00 95.94 72 MET A O 1
ATOM 572 N N . SER A 1 73 ? 11.634 4.628 -16.173 1.00 94.56 73 SER A N 1
ATOM 573 C CA . SER A 1 73 ? 12.277 4.325 -17.446 1.00 94.56 73 SER A CA 1
ATOM 574 C C . SER A 1 73 ? 11.261 3.688 -18.395 1.00 94.56 73 SER A C 1
ATOM 576 O O . SER A 1 73 ? 10.268 3.093 -17.972 1.00 94.56 73 SER A O 1
ATOM 578 N N . VAL A 1 74 ? 11.548 3.742 -19.697 1.00 94.12 74 VAL A N 1
ATOM 579 C CA . VAL A 1 74 ? 10.739 3.046 -20.707 1.00 94.12 74 VAL A CA 1
ATOM 580 C C . VAL A 1 74 ? 10.623 1.556 -20.365 1.00 94.12 74 VAL A C 1
ATOM 582 O O . VAL A 1 74 ? 9.523 1.016 -20.381 1.00 94.12 74 VAL A O 1
ATOM 585 N N . ALA A 1 75 ? 11.725 0.902 -19.988 1.00 92.88 75 ALA A N 1
ATOM 586 C CA . ALA A 1 75 ? 11.725 -0.519 -19.642 1.00 92.88 75 ALA A CA 1
ATOM 587 C C . ALA A 1 75 ? 10.789 -0.838 -18.464 1.00 92.88 75 ALA A C 1
ATOM 589 O O . ALA A 1 75 ? 10.015 -1.786 -18.546 1.00 92.88 75 ALA A O 1
ATOM 590 N N . GLU A 1 76 ? 10.792 -0.025 -17.407 1.00 95.44 76 GLU A N 1
ATOM 591 C CA . GLU A 1 76 ? 9.894 -0.229 -16.263 1.00 95.44 76 GLU A CA 1
ATOM 592 C C . GLU A 1 76 ? 8.428 -0.033 -16.645 1.00 95.44 76 GLU A C 1
ATOM 594 O O . GLU A 1 76 ? 7.594 -0.847 -16.254 1.00 95.44 76 GLU A O 1
ATOM 599 N N . ALA A 1 77 ? 8.108 0.985 -17.450 1.00 95.62 77 ALA A N 1
ATOM 600 C CA . ALA A 1 77 ? 6.751 1.182 -17.957 1.00 95.62 77 ALA A CA 1
ATOM 601 C C . ALA A 1 77 ? 6.261 -0.053 -18.740 1.00 95.62 77 ALA A C 1
ATOM 603 O O . ALA A 1 77 ? 5.144 -0.529 -18.526 1.00 95.62 77 ALA A O 1
ATOM 604 N N . TRP A 1 78 ? 7.118 -0.638 -19.585 1.00 94.38 78 TRP A N 1
ATOM 605 C CA . TRP A 1 78 ? 6.829 -1.898 -20.278 1.00 94.38 78 TRP A CA 1
ATOM 606 C C . TRP A 1 78 ? 6.652 -3.080 -19.320 1.00 94.38 78 TRP A C 1
ATOM 608 O O . TRP A 1 78 ? 5.726 -3.873 -19.511 1.00 94.38 78 TRP A O 1
ATOM 618 N N . THR A 1 79 ? 7.477 -3.190 -18.276 1.00 95.19 79 THR A N 1
ATOM 619 C CA . THR A 1 79 ? 7.325 -4.209 -17.227 1.00 95.19 79 THR A CA 1
ATOM 620 C C . THR A 1 79 ? 5.966 -4.085 -16.534 1.00 95.19 79 THR A C 1
ATOM 622 O O . THR A 1 79 ? 5.211 -5.058 -16.490 1.00 95.19 79 THR A O 1
ATOM 625 N N . PHE A 1 80 ? 5.588 -2.889 -16.068 1.00 96.06 80 PHE A N 1
ATOM 626 C CA . PHE A 1 80 ? 4.289 -2.662 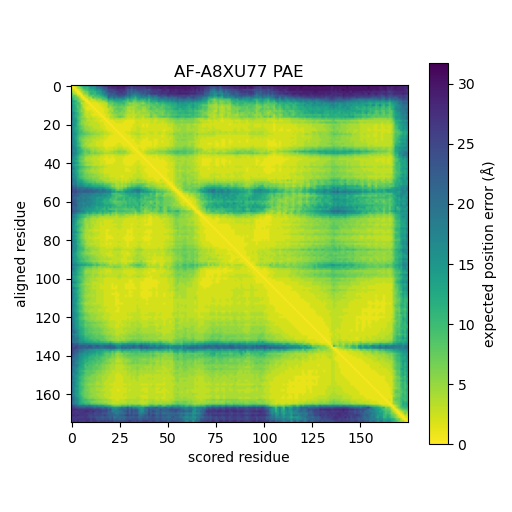-15.427 1.00 96.06 80 PHE A CA 1
ATOM 627 C C . PHE A 1 80 ? 3.115 -2.932 -16.369 1.00 96.06 80 PHE A C 1
ATOM 629 O O . PHE A 1 80 ? 2.150 -3.577 -15.957 1.00 96.06 80 PHE A O 1
ATOM 636 N N . ASN A 1 81 ? 3.196 -2.497 -17.628 1.00 95.62 81 ASN A N 1
ATOM 637 C CA . ASN A 1 81 ? 2.165 -2.770 -18.630 1.00 95.62 81 ASN A CA 1
ATOM 638 C C . ASN A 1 81 ? 2.003 -4.267 -18.884 1.00 95.62 81 ASN A C 1
ATOM 640 O O . ASN A 1 81 ? 0.878 -4.762 -18.907 1.00 95.62 81 ASN A O 1
ATOM 644 N N . SER A 1 82 ? 3.110 -4.998 -19.017 1.00 94.19 82 SER A N 1
ATOM 645 C CA . SER A 1 82 ? 3.088 -6.448 -19.233 1.00 94.19 82 SER A CA 1
ATOM 646 C C . SER A 1 82 ? 2.435 -7.161 -18.052 1.00 94.19 82 SER A C 1
ATOM 648 O O . SER A 1 82 ? 1.539 -7.981 -18.236 1.00 94.19 82 SER A O 1
ATOM 650 N N . ILE A 1 83 ? 2.806 -6.796 -16.824 1.00 95.06 83 ILE A N 1
ATOM 651 C CA . ILE A 1 83 ? 2.213 -7.374 -15.615 1.00 95.06 83 ILE A CA 1
ATOM 652 C C . ILE A 1 83 ? 0.724 -7.025 -15.517 1.00 95.06 83 ILE A C 1
ATOM 654 O O . ILE A 1 83 ? -0.112 -7.909 -15.317 1.00 95.06 83 ILE A O 1
ATOM 658 N N . ASN A 1 84 ? 0.373 -5.747 -15.660 1.00 95.38 84 ASN A N 1
ATOM 659 C CA . ASN A 1 84 ? -0.996 -5.289 -15.469 1.00 95.38 84 ASN A CA 1
ATOM 660 C C . ASN A 1 84 ? -1.934 -5.840 -16.552 1.00 95.38 84 ASN A C 1
ATOM 662 O O . ASN A 1 84 ? -2.976 -6.399 -16.223 1.00 95.38 84 ASN A O 1
ATOM 666 N N . ALA A 1 85 ? -1.554 -5.756 -17.828 1.00 93.69 85 ALA A N 1
ATOM 667 C CA . ALA A 1 85 ? -2.388 -6.212 -18.936 1.00 93.69 85 ALA A CA 1
ATOM 668 C C . ALA A 1 85 ? -2.464 -7.745 -19.022 1.00 93.69 85 ALA A C 1
ATOM 670 O O . ALA A 1 85 ? -3.552 -8.291 -19.198 1.00 93.69 85 ALA A O 1
ATOM 671 N N . VAL A 1 86 ? -1.336 -8.451 -18.874 1.00 92.56 86 VAL A N 1
ATOM 672 C CA . VAL A 1 86 ? -1.272 -9.903 -19.121 1.00 92.56 86 VAL A CA 1
ATOM 673 C C . VAL A 1 86 ? -1.595 -10.709 -17.865 1.00 92.56 86 VAL A C 1
ATOM 675 O O . VAL A 1 86 ? -2.422 -11.617 -17.914 1.00 92.56 86 VAL A O 1
ATOM 678 N N . ILE A 1 87 ? -0.970 -10.381 -16.729 1.00 92.50 87 ILE A N 1
ATOM 679 C CA . ILE A 1 87 ? -1.105 -11.171 -15.494 1.00 92.50 87 ILE A CA 1
ATOM 680 C C . ILE A 1 87 ? -2.351 -10.742 -14.715 1.00 92.50 87 ILE A C 1
ATOM 682 O O . ILE A 1 87 ? -3.122 -11.582 -14.251 1.00 92.50 87 ILE A O 1
ATOM 686 N N . ARG A 1 88 ? -2.566 -9.430 -14.574 1.00 93.25 88 ARG A N 1
ATOM 687 C CA . ARG A 1 88 ? -3.658 -8.874 -13.756 1.00 93.25 88 ARG A CA 1
ATOM 688 C C . ARG A 1 88 ? -4.899 -8.503 -14.560 1.00 93.25 88 ARG A C 1
ATOM 690 O O . ARG A 1 88 ? -5.907 -8.176 -13.947 1.00 93.25 88 ARG A O 1
ATOM 697 N N . LYS A 1 89 ? -4.861 -8.592 -15.894 1.00 93.81 89 LYS A N 1
ATOM 698 C CA . LYS A 1 89 ? -5.994 -8.281 -16.784 1.00 93.81 89 LYS A CA 1
ATOM 699 C C . LYS A 1 89 ? -6.607 -6.902 -16.486 1.00 93.81 89 LYS A C 1
ATOM 701 O O . LYS A 1 89 ? -7.821 -6.772 -16.378 1.00 93.81 89 LYS A O 1
ATOM 706 N N . PHE A 1 90 ? -5.747 -5.897 -16.322 1.00 91.75 90 PHE A N 1
ATOM 707 C CA . PHE A 1 90 ? -6.074 -4.511 -15.958 1.00 91.75 90 PHE A CA 1
ATOM 708 C C . PHE A 1 90 ? -6.676 -4.308 -14.558 1.00 91.75 90 PHE A C 1
ATOM 710 O O . PHE A 1 90 ? -7.146 -3.217 -14.234 1.00 91.75 90 PHE A O 1
ATOM 717 N N . ASP A 1 91 ? -6.592 -5.302 -13.668 1.00 91.69 91 ASP A N 1
ATOM 718 C CA . ASP A 1 91 ? -7.053 -5.146 -12.286 1.00 91.69 91 ASP A CA 1
ATOM 719 C C . ASP A 1 91 ? -6.203 -4.153 -11.478 1.00 91.69 91 ASP A C 1
ATOM 721 O O . ASP A 1 91 ? -6.622 -3.762 -10.403 1.00 91.69 91 ASP A O 1
ATOM 725 N N . LEU A 1 92 ? -5.038 -3.679 -11.938 1.00 90.50 92 LEU A N 1
ATOM 726 C CA . LEU A 1 92 ? -4.270 -2.635 -11.230 1.00 90.50 92 LEU A CA 1
ATOM 727 C C . LEU A 1 92 ? -4.504 -1.218 -11.779 1.00 90.50 92 LEU A C 1
ATOM 729 O O . LEU A 1 92 ? -3.891 -0.269 -11.295 1.00 90.50 92 LEU A O 1
ATOM 733 N N . GLY A 1 93 ? -5.419 -1.071 -12.740 1.00 89.94 93 GLY A N 1
ATOM 734 C CA . GLY A 1 93 ? -5.750 0.180 -13.419 1.00 89.94 93 GLY A CA 1
ATOM 735 C C . GLY A 1 93 ? -5.903 -0.043 -14.923 1.00 89.94 93 GLY A C 1
ATOM 736 O O . GLY A 1 93 ? -5.293 -0.953 -15.482 1.00 89.94 93 GLY A O 1
ATOM 737 N N . CYS A 1 94 ? -6.709 0.786 -15.586 1.00 87.75 94 CYS A N 1
ATOM 738 C CA . CYS A 1 94 ? -7.000 0.636 -17.020 1.00 87.75 94 CYS A CA 1
ATOM 739 C C . CYS A 1 94 ? -6.072 1.459 -17.928 1.00 87.75 94 CYS A C 1
ATOM 741 O O . CYS A 1 94 ? -6.171 1.363 -19.148 1.00 87.75 94 CYS A O 1
ATOM 743 N N . GLN A 1 95 ? -5.205 2.291 -17.351 1.00 89.75 95 GLN A N 1
ATOM 744 C CA . GLN A 1 95 ? -4.271 3.134 -18.093 1.00 89.75 95 GLN A CA 1
ATOM 745 C C . GLN A 1 95 ? -2.942 2.403 -18.304 1.00 89.75 95 GLN A C 1
ATOM 747 O O . GLN A 1 95 ? -2.494 1.648 -17.438 1.00 89.75 95 GLN A O 1
ATOM 752 N N . LEU A 1 96 ? -2.334 2.618 -19.472 1.00 93.44 96 LEU A N 1
ATOM 753 C CA . LEU A 1 96 ? -0.984 2.144 -19.758 1.00 93.44 96 LEU A CA 1
ATOM 754 C C . LEU A 1 96 ? 0.036 3.118 -19.173 1.00 93.44 96 LEU A C 1
ATOM 756 O O . LEU A 1 96 ? -0.127 4.330 -19.283 1.00 93.44 96 LEU A O 1
ATOM 760 N N . PHE A 1 97 ? 1.102 2.565 -18.613 1.00 96.00 97 PHE A N 1
ATOM 761 C CA . PHE A 1 97 ? 2.256 3.300 -18.126 1.00 96.00 97 PHE A CA 1
ATOM 762 C C . PHE A 1 97 ? 3.152 3.762 -19.273 1.00 96.00 97 PHE A C 1
ATOM 764 O O . PHE A 1 97 ? 3.314 3.080 -20.291 1.00 96.00 97 PHE A O 1
ATOM 771 N N . THR A 1 98 ? 3.784 4.902 -19.051 1.00 96.44 98 THR A N 1
ATOM 772 C CA . THR A 1 98 ? 4.725 5.605 -19.917 1.00 96.44 98 THR A CA 1
ATOM 773 C C . THR A 1 98 ? 5.944 6.045 -19.097 1.00 96.44 98 THR A C 1
ATOM 775 O O . THR A 1 98 ? 5.974 5.904 -17.877 1.00 96.44 98 THR A O 1
ATOM 778 N N . ALA A 1 99 ? 6.972 6.593 -19.748 1.00 95.94 99 ALA A N 1
ATOM 779 C CA . ALA A 1 99 ? 8.130 7.144 -19.035 1.00 95.94 99 ALA A CA 1
ATOM 780 C C . ALA A 1 99 ? 7.811 8.443 -18.258 1.00 95.94 99 ALA A C 1
ATOM 782 O O . ALA A 1 99 ? 8.590 8.848 -17.396 1.00 95.94 99 ALA A O 1
ATOM 783 N N . ASP A 1 100 ? 6.670 9.084 -18.538 1.00 96.44 100 ASP A N 1
ATOM 784 C CA . ASP A 1 100 ? 6.211 10.268 -17.804 1.00 96.44 100 ASP A CA 1
ATOM 785 C C . ASP A 1 100 ? 5.561 9.908 -16.462 1.00 96.44 100 ASP A C 1
ATOM 787 O O . ASP A 1 100 ? 5.436 10.770 -15.584 1.00 96.44 100 ASP A O 1
ATOM 791 N N . ASP A 1 101 ? 5.193 8.638 -16.279 1.00 96.56 101 ASP A N 1
ATOM 792 C CA . ASP A 1 101 ? 4.661 8.125 -15.027 1.00 96.56 101 ASP A CA 1
ATOM 793 C C . ASP A 1 101 ? 5.742 8.003 -13.954 1.00 96.56 101 ASP A C 1
ATOM 795 O O . ASP A 1 101 ? 6.951 8.004 -14.208 1.00 96.56 101 ASP A O 1
ATOM 799 N N . GLU A 1 102 ? 5.285 7.910 -12.710 1.00 97.00 102 GLU A N 1
ATOM 800 C CA . GLU A 1 102 ? 6.145 8.019 -11.544 1.00 97.00 102 GLU A CA 1
ATOM 801 C C . GLU A 1 102 ? 6.148 6.763 -10.681 1.00 97.00 102 GLU A C 1
ATOM 803 O O . GLU A 1 102 ? 5.153 6.050 -10.517 1.00 97.00 102 GLU A O 1
ATOM 808 N N . LEU A 1 103 ? 7.309 6.534 -10.087 1.00 96.69 103 LEU A N 1
ATOM 809 C CA . LEU A 1 103 ? 7.604 5.508 -9.112 1.00 96.69 103 LEU A CA 1
ATOM 810 C C . LEU A 1 103 ? 7.876 6.143 -7.763 1.00 96.69 103 LEU A C 1
ATOM 812 O O . LEU A 1 103 ? 8.454 7.221 -7.675 1.00 96.69 103 LEU A O 1
ATOM 816 N N . VAL A 1 104 ? 7.534 5.420 -6.711 1.00 95.94 104 VAL A N 1
ATOM 817 C CA . VAL A 1 104 ? 7.820 5.795 -5.329 1.00 95.94 104 VAL A CA 1
ATOM 818 C C . VAL A 1 104 ? 8.435 4.600 -4.610 1.00 95.94 104 VAL A C 1
ATOM 820 O O . VAL A 1 104 ? 8.117 3.448 -4.924 1.00 95.94 104 VAL A O 1
ATOM 823 N N . LYS A 1 105 ? 9.338 4.859 -3.660 1.00 95.38 105 LYS A N 1
ATOM 824 C CA . LYS A 1 105 ? 9.953 3.800 -2.856 1.00 95.38 105 LYS A CA 1
ATOM 825 C C . LYS A 1 105 ? 8.885 3.040 -2.078 1.00 95.38 105 LYS A C 1
ATOM 827 O O . LYS A 1 105 ? 8.050 3.634 -1.398 1.00 95.38 105 LYS A O 1
ATOM 832 N N . LEU A 1 106 ? 8.960 1.714 -2.123 1.00 94.75 106 LEU A N 1
ATOM 833 C CA . LEU A 1 106 ? 8.039 0.830 -1.413 1.00 94.75 106 LEU A CA 1
ATOM 834 C C . LEU A 1 106 ? 8.014 1.119 0.090 1.00 94.75 106 LEU A C 1
ATOM 836 O O . LEU A 1 106 ? 6.941 1.156 0.683 1.00 94.75 106 LEU A O 1
ATOM 840 N N . ASN A 1 107 ? 9.185 1.338 0.692 1.00 91.75 107 ASN A N 1
ATOM 841 C CA . ASN A 1 107 ? 9.288 1.595 2.123 1.00 91.75 107 ASN A CA 1
ATOM 842 C C . ASN A 1 107 ? 8.515 2.859 2.526 1.00 91.75 107 ASN A C 1
ATOM 844 O O . ASN A 1 107 ? 7.763 2.831 3.495 1.00 91.75 107 ASN A O 1
ATOM 848 N N . ASP A 1 108 ? 8.623 3.933 1.740 1.00 91.19 108 ASP A N 1
ATOM 849 C CA . ASP A 1 108 ? 7.919 5.190 2.014 1.00 91.19 108 ASP A CA 1
ATOM 850 C C . ASP A 1 108 ? 6.398 5.005 1.894 1.00 91.19 108 ASP A C 1
ATOM 852 O O . ASP A 1 108 ? 5.642 5.484 2.741 1.00 91.19 108 ASP A O 1
ATOM 856 N N . VAL A 1 109 ? 5.944 4.228 0.901 1.00 92.56 109 VAL A N 1
ATOM 857 C CA . VAL A 1 109 ? 4.526 3.863 0.745 1.00 92.56 109 VAL A CA 1
ATOM 858 C C . VAL A 1 109 ? 4.026 3.046 1.931 1.00 92.56 109 VAL A C 1
ATOM 860 O O . VAL A 1 109 ? 2.957 3.344 2.459 1.00 92.56 109 VAL A O 1
ATOM 863 N N . GLN A 1 110 ? 4.774 2.026 2.363 1.00 92.69 110 GLN A N 1
ATOM 864 C CA . GLN A 1 110 ? 4.400 1.192 3.509 1.00 92.69 110 GLN A CA 1
ATOM 865 C C . GLN A 1 110 ? 4.326 2.030 4.787 1.00 92.69 110 GLN A C 1
ATOM 867 O O . GLN A 1 110 ? 3.336 1.959 5.514 1.00 92.69 110 GLN A O 1
ATOM 872 N N . MET A 1 111 ? 5.331 2.873 5.023 1.00 90.31 111 MET A N 1
ATOM 873 C CA . MET A 1 111 ? 5.370 3.795 6.154 1.00 90.31 111 MET A CA 1
ATOM 874 C C . MET A 1 111 ? 4.158 4.720 6.169 1.00 90.31 111 MET A C 1
ATOM 876 O O . MET A 1 111 ? 3.460 4.795 7.181 1.00 90.31 111 MET A O 1
ATOM 880 N N . PHE A 1 112 ? 3.870 5.386 5.051 1.00 89.44 112 PHE A N 1
ATOM 881 C CA . PHE A 1 112 ? 2.703 6.252 4.939 1.00 89.44 112 PHE A CA 1
ATOM 882 C C . PHE A 1 112 ? 1.403 5.481 5.181 1.00 89.44 112 PHE A C 1
ATOM 884 O O . PHE A 1 112 ? 0.611 5.850 6.049 1.00 89.44 112 PHE A O 1
ATOM 891 N N . TYR A 1 113 ? 1.210 4.380 4.454 1.00 91.50 113 TYR A N 1
ATOM 892 C CA . TYR A 1 113 ? -0.003 3.575 4.495 1.00 91.50 113 TYR A CA 1
ATOM 893 C C . TYR A 1 113 ? -0.335 3.103 5.914 1.00 91.50 113 TYR A C 1
ATOM 895 O O . TYR A 1 113 ? -1.449 3.313 6.397 1.00 91.50 113 TYR A O 1
ATOM 903 N N . TRP A 1 114 ? 0.632 2.495 6.606 1.00 92.31 114 TRP A N 1
ATOM 904 C CA . TRP A 1 114 ? 0.399 1.932 7.934 1.00 92.31 114 TRP A CA 1
ATOM 905 C C . TRP A 1 114 ? 0.166 3.008 8.993 1.00 92.31 114 TRP A C 1
ATOM 907 O O . TRP A 1 114 ? -0.662 2.809 9.881 1.00 92.31 114 TRP A O 1
ATOM 917 N N . ASN A 1 115 ? 0.813 4.172 8.881 1.00 89.50 115 ASN A N 1
ATOM 918 C CA . ASN A 1 115 ? 0.544 5.294 9.782 1.00 89.50 115 ASN A CA 1
ATOM 919 C C . ASN A 1 115 ? -0.857 5.884 9.565 1.00 89.50 115 ASN A C 1
ATOM 921 O O . ASN A 1 115 ? -1.565 6.136 10.541 1.00 89.50 115 ASN A O 1
ATOM 925 N N . VAL A 1 116 ? -1.299 6.048 8.312 1.00 88.44 116 VAL A N 1
ATOM 926 C CA . VAL A 1 116 ? -2.670 6.496 8.006 1.00 88.44 116 VAL A CA 1
ATOM 927 C C . VAL A 1 116 ? -3.695 5.470 8.497 1.00 88.44 116 VAL A C 1
ATOM 929 O O . VAL A 1 116 ? -4.682 5.838 9.136 1.00 88.44 116 VAL A O 1
ATOM 932 N N . LYS A 1 117 ? -3.446 4.173 8.272 1.00 91.25 117 LYS A N 1
ATOM 933 C CA . LYS A 1 117 ? -4.317 3.099 8.765 1.00 91.25 117 LYS A CA 1
ATOM 934 C C . LYS A 1 117 ? -4.414 3.109 10.289 1.00 91.25 117 LYS A C 1
ATOM 936 O O . LYS A 1 117 ? -5.518 3.024 10.819 1.00 91.25 117 LYS A O 1
ATOM 941 N N . LEU A 1 118 ? -3.291 3.271 10.989 1.00 92.06 118 LEU A N 1
ATOM 942 C CA . LEU A 1 118 ? -3.265 3.359 12.448 1.00 92.06 118 LEU A CA 1
ATOM 943 C C . LEU A 1 118 ? -4.041 4.577 12.961 1.00 92.06 118 LEU A C 1
ATOM 945 O O . LEU A 1 118 ? -4.812 4.448 13.910 1.00 92.06 118 LEU A O 1
ATOM 949 N N . LEU A 1 119 ? -3.891 5.744 12.325 1.00 89.06 119 LEU A N 1
ATOM 950 C CA . LEU A 1 119 ? -4.689 6.926 12.663 1.00 89.06 119 LEU A CA 1
ATOM 951 C C . LEU A 1 119 ? -6.191 6.632 12.525 1.00 89.06 119 LEU A C 1
ATOM 953 O O . LEU A 1 119 ? -6.957 6.894 13.453 1.00 89.06 119 LEU A O 1
ATOM 957 N N . ASN A 1 120 ? -6.607 6.061 11.391 1.00 89.88 120 ASN A N 1
ATOM 958 C CA . ASN A 1 120 ? -8.013 5.767 11.135 1.00 89.88 120 ASN A CA 1
ATOM 959 C C . ASN A 1 120 ? -8.581 4.746 12.133 1.00 89.88 120 ASN A C 1
ATOM 961 O O . ASN A 1 120 ? -9.667 4.950 12.668 1.00 89.88 120 ASN A O 1
ATOM 965 N N . LEU A 1 121 ? -7.833 3.684 12.445 1.00 93.19 121 LEU A N 1
ATOM 966 C CA . LEU A 1 121 ? -8.251 2.693 13.438 1.00 93.19 121 LEU A CA 1
ATOM 967 C C . LEU A 1 121 ? -8.401 3.311 14.835 1.00 93.19 121 LEU A C 1
ATOM 969 O O . LEU A 1 121 ? -9.379 3.026 15.518 1.00 93.19 121 LEU A O 1
ATOM 973 N N . ASN A 1 122 ? -7.493 4.203 15.247 1.00 93.31 122 ASN A N 1
ATOM 974 C CA . ASN A 1 122 ? -7.630 4.917 16.521 1.00 93.31 122 ASN A CA 1
ATOM 975 C C . ASN A 1 122 ? -8.868 5.825 16.546 1.00 93.31 122 ASN A C 1
ATOM 977 O O . ASN A 1 122 ? -9.549 5.891 17.569 1.00 93.31 122 ASN A O 1
ATOM 981 N N . ARG A 1 123 ? -9.188 6.503 15.433 1.00 91.06 123 ARG A N 1
ATOM 982 C CA . ARG A 1 123 ? -10.423 7.294 15.299 1.00 91.06 123 ARG A CA 1
ATOM 983 C C . ARG A 1 123 ? -11.655 6.405 15.463 1.00 91.06 123 ARG A C 1
ATOM 985 O O . ARG A 1 123 ? -12.497 6.699 16.301 1.00 91.06 123 ARG A O 1
ATOM 992 N N . VAL A 1 124 ? -11.721 5.294 14.730 1.00 92.44 124 VAL A N 1
ATOM 993 C CA . VAL A 1 124 ? -12.826 4.324 14.819 1.00 92.44 124 VAL A CA 1
ATOM 994 C C . VAL A 1 124 ? -12.955 3.747 16.232 1.00 92.44 124 VAL A C 1
ATOM 996 O O . VAL A 1 124 ? -14.062 3.653 16.753 1.00 92.44 124 VAL A O 1
ATOM 999 N N . ASN A 1 125 ? -11.841 3.414 16.888 1.00 94.88 125 ASN A N 1
ATOM 1000 C CA . ASN A 1 125 ? -11.858 2.919 18.264 1.00 94.88 125 ASN A CA 1
ATOM 1001 C C . ASN A 1 125 ? -12.480 3.937 19.239 1.00 94.88 125 ASN A C 1
ATOM 1003 O O . ASN A 1 125 ? -13.284 3.547 20.081 1.00 94.88 125 ASN A O 1
ATOM 1007 N N . ARG A 1 126 ? -12.171 5.236 19.097 1.00 93.88 126 ARG A N 1
ATOM 1008 C CA . ARG A 1 126 ? -12.786 6.301 19.915 1.00 93.88 126 ARG A CA 1
ATOM 1009 C C . ARG A 1 126 ? -14.293 6.429 19.674 1.00 93.88 126 ARG A C 1
ATOM 1011 O O . ARG A 1 126 ? -15.039 6.645 20.624 1.00 93.88 126 ARG A O 1
ATOM 1018 N N . GLU A 1 127 ? -14.752 6.268 18.433 1.00 92.94 127 GLU A N 1
ATOM 1019 C CA . GLU A 1 127 ? -16.191 6.270 18.128 1.00 92.94 127 GLU A CA 1
ATOM 1020 C C . GLU A 1 127 ? -16.909 5.082 18.784 1.00 92.94 127 GLU A C 1
ATOM 1022 O O . GLU A 1 127 ? -17.996 5.253 19.332 1.00 92.94 127 GLU A O 1
ATOM 1027 N N . TYR A 1 128 ? -16.292 3.893 18.813 1.00 93.62 128 TYR A N 1
ATOM 1028 C CA . TYR A 1 128 ? -16.857 2.755 19.546 1.00 93.62 128 TYR A CA 1
ATOM 1029 C C . TYR A 1 128 ? -16.858 2.972 21.062 1.00 93.62 128 TYR A C 1
ATOM 1031 O O . TYR A 1 128 ? -17.835 2.613 21.712 1.00 93.62 128 TYR A O 1
ATOM 1039 N N . GLU A 1 129 ? -15.821 3.591 21.634 1.00 93.00 129 GLU A N 1
ATOM 1040 C CA . GLU A 1 129 ? -15.804 3.972 23.057 1.00 93.00 129 GLU A CA 1
ATOM 1041 C C . GLU A 1 129 ? -16.965 4.906 23.394 1.00 93.00 129 GLU A C 1
ATOM 1043 O O . GLU A 1 129 ? -17.688 4.672 24.361 1.00 93.00 129 GLU A O 1
ATOM 1048 N N . LYS A 1 130 ? -17.198 5.917 22.553 1.00 92.19 130 LYS A N 1
ATOM 1049 C CA . LYS A 1 130 ? -18.335 6.824 22.694 1.00 92.19 130 LYS A CA 1
ATOM 1050 C C . LYS A 1 130 ? -19.673 6.086 22.570 1.00 92.19 130 LYS A C 1
ATOM 1052 O O . LYS A 1 130 ? -20.529 6.249 23.433 1.00 92.19 130 LYS A O 1
ATOM 1057 N N . ALA A 1 131 ? -19.833 5.233 21.558 1.00 90.31 131 ALA A N 1
ATOM 1058 C CA . ALA A 1 131 ? -21.064 4.472 21.349 1.00 90.31 131 ALA A CA 1
ATOM 1059 C C . ALA A 1 131 ? -21.380 3.524 22.519 1.00 90.31 131 ALA A C 1
ATOM 1061 O O . ALA A 1 131 ? -22.540 3.365 22.883 1.00 90.31 131 ALA A O 1
ATOM 1062 N N . ILE A 1 132 ? -20.358 2.918 23.133 1.00 91.50 132 ILE A N 1
ATOM 1063 C CA . ILE A 1 132 ? -20.500 2.075 24.330 1.00 91.50 132 ILE A CA 1
ATOM 1064 C C . ILE A 1 132 ? -21.010 2.895 25.519 1.00 91.50 132 ILE A C 1
ATOM 1066 O O . ILE A 1 132 ? -21.902 2.437 26.231 1.00 91.50 132 ILE A O 1
ATOM 1070 N N . LEU A 1 133 ? -20.473 4.103 25.723 1.00 89.44 133 LEU A N 1
ATOM 1071 C CA . LEU A 1 133 ? -20.903 5.000 26.800 1.00 89.44 133 LEU A CA 1
ATOM 1072 C C . LEU A 1 133 ? -22.344 5.498 26.600 1.00 89.44 133 LEU A C 1
ATOM 1074 O O . LEU A 1 133 ? -23.083 5.634 27.570 1.00 89.44 133 LEU A O 1
ATOM 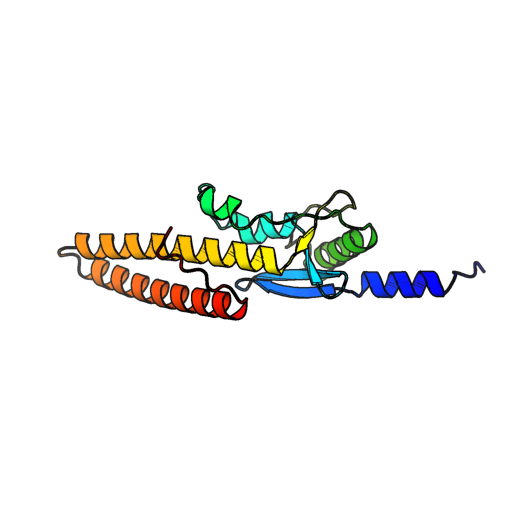1078 N N . GLU A 1 134 ? -22.748 5.742 25.352 1.00 89.69 134 GLU A N 1
ATOM 1079 C CA . GLU A 1 134 ? -24.080 6.248 24.988 1.00 89.69 134 GLU A CA 1
ATOM 1080 C C . GLU A 1 134 ? -25.151 5.149 24.874 1.00 89.69 134 GLU A C 1
ATOM 1082 O O . GLU A 1 134 ? -26.343 5.450 24.850 1.00 89.69 134 GLU A O 1
ATOM 1087 N N . ALA A 1 135 ? -24.765 3.869 24.814 1.00 85.31 135 ALA A N 1
ATOM 1088 C CA . ALA A 1 135 ? -25.699 2.762 24.603 1.00 85.31 135 ALA A CA 1
ATOM 1089 C C . ALA A 1 135 ? -26.651 2.501 25.788 1.00 85.31 135 ALA A C 1
ATOM 1091 O O . ALA A 1 135 ? -27.567 1.702 25.612 1.00 85.31 135 ALA A O 1
ATOM 1092 N N . GLU A 1 136 ? -26.451 3.154 26.944 1.00 76.88 136 GLU A N 1
ATOM 1093 C CA . GLU A 1 136 ? -27.226 3.101 28.202 1.00 76.88 136 GLU A CA 1
ATOM 1094 C C . GLU A 1 136 ? -27.895 1.745 28.516 1.00 76.88 136 GLU A C 1
ATOM 1096 O O . GLU A 1 136 ? -27.396 0.973 29.331 1.00 76.88 136 GLU A O 1
ATOM 1101 N N . THR A 1 137 ? -29.046 1.461 27.894 1.00 79.94 137 THR A N 1
ATOM 1102 C CA . THR A 1 137 ? -29.899 0.282 28.139 1.00 79.94 137 THR A CA 1
ATOM 1103 C C . THR A 1 137 ? -30.047 -0.664 26.939 1.00 79.94 137 THR A C 1
ATOM 1105 O O . THR A 1 137 ? -30.660 -1.728 27.058 1.00 79.94 137 THR A O 1
ATOM 1108 N N . ASN A 1 138 ? -29.471 -0.340 25.780 1.00 90.44 138 ASN A N 1
ATOM 1109 C CA . ASN A 1 138 ? -29.509 -1.192 24.596 1.00 90.44 138 ASN A CA 1
ATOM 1110 C C . ASN A 1 138 ? -28.394 -2.251 24.649 1.00 90.44 138 ASN A C 1
ATOM 1112 O O . ASN A 1 138 ? -27.311 -2.083 24.090 1.00 90.44 138 ASN A O 1
ATOM 1116 N N . ILE A 1 139 ? -28.690 -3.373 25.312 1.00 89.81 139 ILE A N 1
ATOM 1117 C CA . ILE A 1 139 ? -27.754 -4.491 25.530 1.00 89.81 139 ILE A CA 1
ATOM 1118 C C . ILE A 1 139 ? -27.192 -5.040 24.211 1.00 89.81 139 ILE A C 1
ATOM 1120 O O . ILE A 1 139 ? -26.010 -5.369 24.132 1.00 89.81 139 ILE A O 1
ATOM 1124 N N . GLN A 1 140 ? -28.017 -5.134 23.164 1.00 89.56 140 GLN A N 1
ATOM 1125 C CA . GLN A 1 140 ? -27.573 -5.655 21.871 1.00 89.56 140 GLN A CA 1
ATOM 1126 C C . GLN A 1 140 ? -26.572 -4.706 21.202 1.00 89.56 140 GLN A C 1
ATOM 1128 O O . GLN A 1 140 ? -25.550 -5.158 20.677 1.00 89.56 140 GLN A O 1
ATOM 1133 N N . LEU A 1 141 ? -26.846 -3.399 21.239 1.00 87.69 141 LEU A N 1
ATOM 1134 C CA . LEU A 1 141 ? -25.936 -2.381 20.721 1.00 87.69 141 LEU A CA 1
ATOM 1135 C C . LEU A 1 141 ? -24.624 -2.369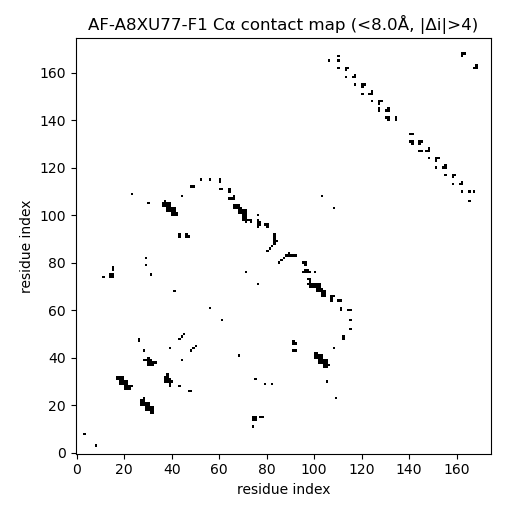 21.511 1.00 87.69 141 LEU A C 1
ATOM 1137 O O . LEU A 1 141 ? -23.561 -2.355 20.898 1.00 87.69 141 LEU A O 1
ATOM 1141 N N . LEU A 1 142 ? -24.699 -2.456 22.842 1.00 91.81 142 LEU A N 1
ATOM 1142 C CA . LEU A 1 142 ? -23.536 -2.524 23.723 1.00 91.81 142 LEU A CA 1
ATOM 1143 C C . LEU A 1 142 ? -22.646 -3.730 23.390 1.00 91.81 142 LEU A C 1
ATOM 1145 O O . LEU A 1 142 ? -21.459 -3.559 23.124 1.00 91.81 142 LEU A O 1
ATOM 1149 N N . ALA A 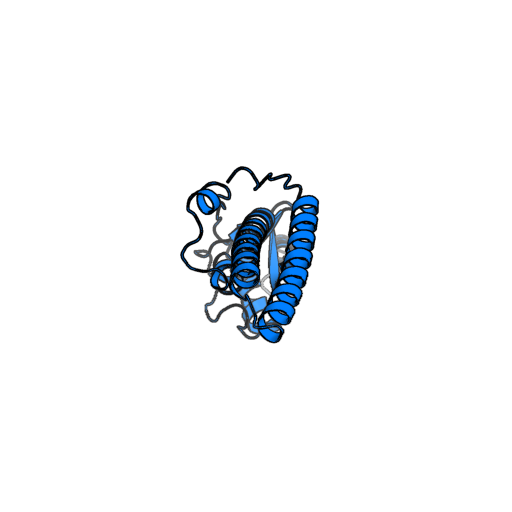1 143 ? -23.221 -4.936 23.338 1.00 92.06 143 ALA A N 1
ATOM 1150 C CA . ALA A 1 143 ? -22.481 -6.156 23.015 1.00 92.06 143 ALA A CA 1
ATOM 1151 C C . ALA A 1 143 ? -21.826 -6.079 21.626 1.00 92.06 143 ALA A C 1
ATOM 1153 O O . ALA A 1 143 ? -20.659 -6.434 21.463 1.00 92.06 143 ALA A O 1
ATOM 1154 N N . THR A 1 144 ? -22.556 -5.554 20.637 1.00 93.12 144 THR A N 1
ATOM 1155 C CA . THR A 1 144 ? -22.040 -5.377 19.272 1.00 93.12 144 THR A CA 1
ATOM 1156 C C . THR A 1 144 ? -20.888 -4.371 19.241 1.00 93.12 144 THR A C 1
ATOM 1158 O O . THR A 1 144 ? -19.842 -4.652 18.658 1.00 93.12 144 THR A O 1
ATOM 1161 N N . ALA A 1 145 ? -21.045 -3.214 19.888 1.00 92.00 145 ALA A N 1
ATOM 1162 C CA . ALA A 1 145 ? -20.020 -2.176 19.932 1.00 92.00 145 ALA A CA 1
ATOM 1163 C C . ALA A 1 145 ? -18.754 -2.654 20.661 1.00 92.00 145 ALA A C 1
ATOM 1165 O O . ALA A 1 145 ? -17.650 -2.411 20.178 1.00 92.00 145 ALA A O 1
ATOM 1166 N N . MET A 1 146 ? -18.898 -3.399 21.763 1.00 93.31 146 MET A N 1
ATOM 1167 C CA . MET A 1 146 ? -17.774 -4.021 22.472 1.00 93.31 146 MET A CA 1
ATOM 1168 C C . MET A 1 146 ? -17.028 -5.029 21.589 1.00 93.31 146 MET A C 1
ATOM 1170 O O . MET A 1 146 ? -15.808 -4.946 21.469 1.00 93.31 146 MET A O 1
ATOM 1174 N N . GLN A 1 147 ? -17.744 -5.929 20.906 1.00 95.88 147 GLN A N 1
ATOM 1175 C CA . GLN A 1 147 ? -17.124 -6.909 20.009 1.00 95.88 147 GLN A CA 1
ATOM 1176 C C . GLN A 1 147 ? -16.376 -6.238 18.845 1.00 95.88 147 GLN A C 1
ATOM 1178 O O . GLN A 1 147 ? -15.268 -6.651 18.489 1.00 95.88 147 GLN A O 1
ATOM 1183 N N . LEU A 1 148 ? -16.968 -5.202 18.242 1.00 95.56 148 LEU A N 1
ATOM 1184 C CA . LEU A 1 148 ? -16.329 -4.436 17.170 1.00 95.56 148 LEU A CA 1
ATOM 1185 C C . LEU A 1 148 ? -15.089 -3.692 17.676 1.00 95.56 148 LEU A C 1
ATOM 1187 O O . LEU A 1 148 ? -14.057 -3.710 17.003 1.00 95.56 148 LEU A O 1
ATOM 1191 N N . LYS A 1 149 ? -15.157 -3.100 18.874 1.00 95.56 149 LYS A N 1
ATOM 1192 C CA . LYS A 1 149 ? -14.017 -2.444 19.519 1.00 95.56 149 LYS A CA 1
ATOM 1193 C C . LYS A 1 149 ? -12.855 -3.414 19.722 1.00 95.56 149 LYS A C 1
ATOM 1195 O O . LYS A 1 149 ? -11.745 -3.110 19.299 1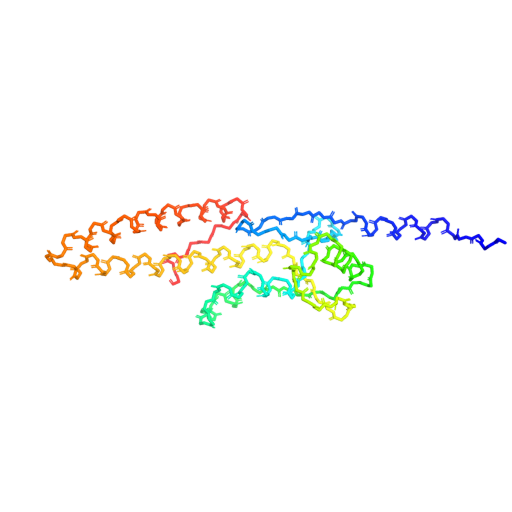.00 95.56 149 LYS A O 1
ATOM 1200 N N . GLU A 1 150 ? -13.107 -4.596 20.285 1.00 97.00 150 GLU A N 1
ATOM 1201 C CA . GLU A 1 150 ? -12.065 -5.611 20.486 1.00 97.00 150 GLU A CA 1
ATOM 1202 C C . GLU A 1 150 ? -11.390 -6.020 19.168 1.00 97.00 150 GLU A C 1
ATOM 1204 O O . GLU A 1 150 ? -10.178 -6.241 19.122 1.00 97.00 150 GLU A O 1
ATOM 1209 N N . GLN A 1 151 ? -12.156 -6.124 18.075 1.00 97.44 151 GLN A N 1
ATOM 1210 C CA . GLN A 1 151 ? -11.579 -6.403 16.760 1.00 97.44 151 GLN A CA 1
ATOM 1211 C C . GLN A 1 151 ? -10.678 -5.258 16.285 1.00 97.44 151 GLN A C 1
ATOM 1213 O O . GLN A 1 151 ? -9.561 -5.513 15.837 1.00 97.44 151 GLN A O 1
ATOM 1218 N N . VAL A 1 152 ? -11.120 -4.007 16.429 1.00 96.81 152 VAL A N 1
ATOM 1219 C CA . VAL A 1 152 ? -10.310 -2.836 16.064 1.00 96.81 152 VAL A CA 1
ATOM 1220 C C . VAL A 1 152 ? -9.041 -2.745 16.911 1.00 96.81 152 VAL A C 1
ATOM 1222 O O . VAL A 1 152 ? -7.979 -2.430 16.380 1.00 96.81 152 VAL A O 1
ATOM 1225 N N . GLU A 1 153 ? -9.102 -3.065 18.202 1.00 97.44 153 GLU A N 1
ATOM 1226 C CA . GLU A 1 153 ? -7.919 -3.110 19.066 1.00 97.44 153 GLU A CA 1
ATOM 1227 C C . GLU A 1 153 ? -6.907 -4.164 18.603 1.00 97.44 153 GLU A C 1
ATOM 1229 O O . GLU A 1 153 ? -5.708 -3.878 18.557 1.00 97.44 153 GLU A O 1
ATOM 1234 N N . ARG A 1 154 ? -7.368 -5.357 18.198 1.00 97.75 154 ARG A N 1
ATOM 1235 C CA . ARG A 1 154 ? -6.497 -6.381 17.594 1.00 97.75 154 ARG A CA 1
ATOM 1236 C C . ARG A 1 154 ? -5.834 -5.869 16.317 1.00 97.75 154 ARG A C 1
ATOM 1238 O O . ARG A 1 154 ? -4.622 -6.029 16.157 1.00 97.75 154 ARG A O 1
ATOM 1245 N N . ASP A 1 155 ? -6.593 -5.202 15.452 1.00 96.50 155 ASP A N 1
ATOM 1246 C CA . ASP A 1 155 ? -6.071 -4.633 14.208 1.00 96.50 155 ASP A CA 1
ATOM 1247 C C . ASP A 1 155 ? -5.042 -3.520 14.484 1.00 96.50 155 ASP A C 1
ATOM 1249 O O . ASP A 1 155 ? -3.999 -3.463 13.831 1.00 96.50 155 ASP A O 1
ATOM 1253 N N . ILE A 1 156 ? -5.268 -2.675 15.499 1.00 96.62 156 ILE A N 1
ATOM 1254 C CA . ILE A 1 156 ? -4.306 -1.655 15.954 1.00 96.62 156 ILE A CA 1
ATOM 1255 C C . ILE A 1 156 ? -2.982 -2.302 16.369 1.00 96.62 156 ILE A C 1
ATOM 1257 O O . ILE A 1 156 ? -1.915 -1.816 15.984 1.00 96.62 156 ILE A O 1
ATOM 1261 N N . GLN A 1 157 ? -3.026 -3.395 17.137 1.00 96.75 157 GLN A N 1
ATOM 1262 C CA . GLN A 1 157 ? -1.808 -4.095 17.556 1.00 96.75 157 GLN A CA 1
ATOM 1263 C C . GLN A 1 157 ? -1.072 -4.723 16.369 1.00 96.75 157 GLN A C 1
ATOM 1265 O O . GLN A 1 157 ? 0.151 -4.610 16.287 1.00 96.75 157 GLN A O 1
ATOM 1270 N N . ALA A 1 158 ? -1.798 -5.313 15.416 1.00 96.00 158 ALA A N 1
ATOM 1271 C CA . ALA A 1 158 ? -1.203 -5.858 14.197 1.00 96.00 158 ALA A CA 1
ATOM 1272 C C . ALA A 1 158 ? -0.488 -4.770 13.374 1.00 96.00 158 ALA A C 1
ATOM 1274 O O . ALA A 1 158 ? 0.651 -4.961 12.946 1.00 96.00 158 ALA A O 1
ATOM 1275 N N . VAL A 1 159 ? -1.110 -3.597 13.215 1.00 95.25 159 VAL A N 1
ATOM 1276 C CA . VAL A 1 159 ? -0.496 -2.461 12.509 1.00 95.25 159 VAL A CA 1
ATOM 1277 C C . VAL A 1 159 ? 0.742 -1.942 13.246 1.00 95.25 159 VAL A C 1
ATOM 1279 O O . VAL A 1 159 ? 1.754 -1.648 12.612 1.00 95.25 159 VAL A O 1
ATOM 1282 N N . ARG A 1 160 ? 0.707 -1.858 14.582 1.00 94.31 160 ARG A N 1
ATOM 1283 C CA . ARG A 1 160 ? 1.878 -1.464 15.385 1.00 94.31 160 ARG A CA 1
ATOM 1284 C C . ARG A 1 160 ? 3.037 -2.447 15.238 1.00 94.31 160 ARG A C 1
ATOM 1286 O O . ARG A 1 160 ? 4.177 -2.009 15.113 1.00 94.31 160 ARG A O 1
ATOM 1293 N N . ALA A 1 161 ? 2.756 -3.749 15.219 1.00 93.94 161 ALA A N 1
ATOM 1294 C CA . ALA A 1 161 ? 3.774 -4.771 14.995 1.00 93.94 161 ALA A CA 1
ATOM 1295 C C . ALA A 1 161 ? 4.428 -4.623 13.610 1.00 93.94 161 ALA A C 1
ATOM 1297 O O . ALA A 1 161 ? 5.652 -4.686 13.495 1.00 93.94 161 ALA A O 1
ATOM 1298 N N . GLU A 1 162 ? 3.631 -4.353 12.575 1.00 92.75 162 GLU A N 1
ATOM 1299 C CA . GLU A 1 162 ? 4.132 -4.140 11.214 1.00 92.75 162 GLU A CA 1
ATOM 1300 C C . GLU A 1 162 ? 4.962 -2.852 11.089 1.00 92.75 162 GLU A C 1
ATOM 1302 O O . GLU A 1 162 ? 6.035 -2.862 10.488 1.00 92.75 162 GLU A O 1
ATOM 1307 N N . LEU A 1 163 ? 4.535 -1.757 11.723 1.00 91.25 163 LEU A N 1
ATOM 1308 C CA . LEU A 1 163 ? 5.334 -0.531 11.822 1.00 91.25 163 LEU A CA 1
ATOM 1309 C C . LEU A 1 163 ? 6.664 -0.778 12.548 1.00 91.25 163 LEU A C 1
ATOM 1311 O O . LEU A 1 163 ? 7.713 -0.339 12.075 1.00 91.25 163 LEU A O 1
ATOM 1315 N N . GLY A 1 164 ? 6.647 -1.545 13.641 1.00 89.19 164 GLY A N 1
ATOM 1316 C CA . GLY A 1 164 ? 7.862 -1.973 14.334 1.00 89.19 164 GLY A CA 1
ATOM 1317 C C . GLY A 1 164 ? 8.806 -2.766 13.423 1.00 89.19 164 GLY A C 1
ATOM 1318 O O . GLY A 1 164 ? 10.007 -2.493 13.398 1.00 89.19 164 GLY A O 1
ATOM 1319 N N . ARG A 1 165 ? 8.268 -3.681 12.603 1.00 89.62 165 ARG A N 1
ATOM 1320 C CA . ARG A 1 165 ? 9.031 -4.459 11.608 1.00 89.62 165 ARG A CA 1
ATOM 1321 C C . ARG A 1 165 ? 9.686 -3.576 10.540 1.00 89.62 165 ARG A C 1
ATOM 1323 O O . ARG A 1 165 ? 10.778 -3.894 10.077 1.00 89.62 165 ARG A O 1
ATOM 1330 N N . LEU A 1 166 ? 9.038 -2.477 10.159 1.00 86.25 166 LEU A N 1
ATOM 1331 C CA . LEU A 1 166 ? 9.553 -1.494 9.198 1.00 86.25 166 LEU A CA 1
ATOM 1332 C C . LEU A 1 166 ? 10.568 -0.509 9.813 1.00 86.25 166 LEU A C 1
ATOM 1334 O O . LEU A 1 166 ? 11.078 0.361 9.112 1.00 86.25 166 LEU A O 1
ATOM 1338 N N . GLY A 1 167 ? 10.881 -0.631 11.109 1.00 76.56 167 GLY A N 1
ATOM 1339 C CA . GLY A 1 167 ? 11.796 0.275 11.811 1.00 76.56 167 GLY A CA 1
ATOM 1340 C C . GLY A 1 167 ? 11.152 1.599 12.240 1.00 76.56 167 GLY A C 1
ATOM 1341 O O . GLY A 1 167 ? 11.853 2.552 12.578 1.00 76.56 167 GLY A O 1
ATOM 1342 N N . ALA A 1 168 ? 9.820 1.674 12.247 1.00 62.09 168 ALA A N 1
ATOM 1343 C CA . ALA A 1 168 ? 9.063 2.859 12.624 1.00 62.09 168 ALA A CA 1
ATOM 1344 C C . ALA A 1 168 ? 8.741 2.872 14.124 1.00 62.09 168 ALA A C 1
ATOM 1346 O O . ALA A 1 168 ? 7.663 2.460 14.543 1.00 62.09 168 ALA A O 1
ATOM 1347 N N . ASN A 1 169 ? 9.637 3.413 14.951 1.00 48.72 169 ASN A N 1
ATOM 1348 C CA . ASN A 1 169 ? 9.274 3.826 16.313 1.00 48.72 169 ASN A CA 1
ATOM 1349 C C . ASN A 1 169 ? 8.646 5.226 16.268 1.00 48.72 169 ASN A C 1
ATOM 1351 O O . ASN A 1 169 ? 9.277 6.231 16.592 1.00 48.72 169 ASN A O 1
ATOM 1355 N N . LEU A 1 170 ? 7.400 5.303 15.800 1.00 52.97 170 LEU A N 1
ATOM 1356 C CA . LEU A 1 170 ? 6.615 6.534 15.802 1.00 52.97 170 LEU A CA 1
ATOM 1357 C C . LEU A 1 170 ? 5.619 6.500 16.956 1.00 52.97 170 LEU A C 1
ATOM 1359 O O . LEU A 1 170 ? 4.594 5.827 16.899 1.00 52.97 170 LEU A O 1
ATOM 1363 N N . ASP A 1 171 ? 5.934 7.254 18.006 1.00 49.97 171 ASP A N 1
ATOM 1364 C CA . ASP A 1 171 ? 5.032 7.487 19.128 1.00 49.97 171 ASP A CA 1
ATOM 1365 C C . ASP A 1 171 ? 3.894 8.424 18.683 1.00 49.97 171 ASP A C 1
ATOM 1367 O O . ASP A 1 171 ? 3.989 9.652 18.758 1.00 49.97 171 ASP A O 1
ATOM 1371 N N . LEU A 1 172 ? 2.828 7.838 18.128 1.00 53.31 172 LEU A N 1
ATOM 1372 C CA . LEU A 1 172 ? 1.633 8.562 17.676 1.00 53.31 172 LEU A CA 1
ATOM 1373 C C . LEU A 1 172 ? 0.790 9.113 18.837 1.00 53.31 172 LEU A C 1
ATOM 1375 O O . LEU A 1 172 ? -0.178 9.817 18.583 1.00 53.31 172 LEU A O 1
ATOM 1379 N N . ALA A 1 173 ? 1.148 8.847 20.100 1.00 42.44 173 ALA A N 1
ATOM 1380 C CA . ALA A 1 173 ? 0.472 9.424 21.265 1.00 42.44 173 ALA A CA 1
ATOM 1381 C C . ALA A 1 173 ? 0.709 10.943 21.428 1.00 42.44 173 ALA A C 1
ATOM 1383 O O . ALA A 1 173 ? 0.149 11.557 22.332 1.00 42.44 173 ALA A O 1
ATOM 1384 N N . LYS A 1 174 ? 1.545 11.546 20.570 1.00 40.97 174 LYS A N 1
ATOM 1385 C CA . LYS A 1 174 ? 1.893 12.978 20.576 1.00 40.97 174 LYS A CA 1
ATOM 1386 C C . LYS A 1 174 ? 1.343 13.763 19.376 1.00 40.97 174 LYS A C 1
ATOM 1388 O O . LYS A 1 174 ? 1.787 14.890 19.164 1.00 40.97 174 LYS A O 1
ATOM 1393 N N . ILE A 1 175 ? 0.448 13.170 18.580 1.00 44.78 175 ILE A N 1
ATOM 1394 C CA . ILE A 1 175 ? -0.263 13.841 17.475 1.00 44.78 175 ILE A CA 1
ATOM 1395 C C . ILE A 1 175 ? -1.739 13.967 17.839 1.00 44.78 175 ILE A C 1
ATOM 1397 O O . ILE A 1 175 ? -2.320 12.949 18.282 1.00 44.78 175 ILE A O 1
#

Radius of gyration: 21.1 Å; Cα contacts (8 Å, |Δi|>4): 180; chains: 1; bounding box: 56×29×69 Å

Mean predicted aligned error: 7.11 Å

Secondary structure (DSSP, 8-state):
-----HHHHHHHHHHHH-EEEEEETTEEEEEEEETTEEEEEHHHHHHHTGGGS-TT--HHHHHHT-PPEEEPPHHHHHHHHHIIIIISTTTT-SSPP-TTSEEEEHHHHHHHHHHHHHHHHHHHHHHHHHHHHHTTT-HHHHHHHHHHHHHHHHHHHHHHHHHHHTT----GGG-

Nearest PDB structures (foldseek):
  3eq5-assembly1_A  TM=7.445E-01  e=3.130E-04  Homo sapiens
  1sbx-assembly1_A  TM=7.330E-01  e=3.513E-04  Homo sapiens
  3eq5-assembly10_J  TM=7.044E-01  e=2.643E-03  Homo sapiens
  5exa-assembly1_A  TM=5.253E-01  e=2.835E+00  Homo sapiens
  7q16-assembly1_A-2  TM=5.314E-01  e=3.570E+00  Homo sapiens

Sequence (175 aa):
MVSIPSHGTEALISTLSAWDWVTIDGLQLPAVSRNQERYVAVHMVQLKLLSKFPSDIPSEITRKFTMNSFKMSVAEAWTFNSINAVIRKFDLGCQLFTADDELVKLNDVQMFYWNVKLLNLNRVNREYEKAILEAETNIQLLATAMQLKEQVERDIQAVRAELGRLGANLDLAKI

Solvent-accessible surface area (backbone atoms only — not comparable to full-atom values): 9994 Å² total; per-residue (Å²): 133,86,82,72,64,64,72,61,52,52,54,49,51,49,59,58,60,36,55,49,82,43,74,58,95,87,43,78,42,69,26,41,58,54,96,92,41,50,29,28,47,45,68,40,43,46,68,72,57,51,64,78,52,70,94,79,66,56,68,67,57,61,66,71,50,72,70,68,71,41,70,32,50,61,61,54,16,52,41,52,37,49,45,28,54,69,74,48,66,35,72,64,48,89,74,80,59,43,44,86,38,43,27,28,47,42,67,54,53,50,53,41,50,49,52,53,50,45,53,51,44,54,53,53,42,52,51,31,54,50,50,45,69,69,31,83,82,44,63,68,58,32,54,50,34,51,56,52,34,55,52,45,52,52,51,45,51,53,47,51,53,52,36,49,73,73,70,49,90,70,77,63,90,80,111

Foldseek 3Di:
DPPDDPVVVVVLVCQLPQWDWDDAPNDIFIWGDDPNFTKGFPLLLCVPQVVPADPPQPPVLCVVLPWDKDFDDQSVLVSRQCCCCPVVVVPSHDDRGDRRTIITTPLSSNLSRLVSVLVVLVVLLVVLVVQLVVCVPVPVSNVVSVVVNVVSVVVNVVSVVVCVVSVNPDPPVVD